Protein AF-A0A6N8L255-F1 (afdb_monomer_lite)

Foldseek 3Di:
DDDDPVVVLVVPDDPLLVVVLVVCVVVVWWKAQQVVRDIDHSVRCSVCVVPVADDDPVDGSSVRIDTGHVVVNVVVVVVVVVVVVVVVVVVVVCVVPPPPPPPDDD

Radius of gyration: 22.64 Å; chains: 1; bounding box: 61×28×69 Å

Secondary structure (DSSP, 8-state):
-PPPHHHHHHHHS-HHHHHHHHHHHHHT-EEEETTTTEEE-HHHHHHHHHHH---STT---GGGEEEE-HHHHHHHHHHHHHHHHHHHHHHHHHHHT---------

Structure (mmCIF, N/CA/C/O backbone):
data_AF-A0A6N8L255-F1
#
_entry.id   AF-A0A6N8L255-F1
#
loop_
_atom_site.group_PDB
_atom_site.id
_atom_site.type_symbol
_atom_site.label_atom_id
_atom_site.label_alt_id
_atom_site.label_comp_id
_atom_site.label_asym_id
_atom_site.label_entity_id
_atom_site.label_seq_id
_atom_site.pdbx_PDB_ins_code
_atom_site.Cartn_x
_atom_site.Cartn_y
_atom_site.Cartn_z
_atom_site.occupancy
_atom_site.B_iso_or_equiv
_atom_site.auth_seq_id
_atom_site.auth_comp_id
_atom_site.auth_asym_id
_atom_site.auth_atom_id
_atom_site.pdbx_PDB_model_num
ATOM 1 N N . MET A 1 1 ? 6.800 -11.283 -41.163 1.00 44.41 1 MET A N 1
ATOM 2 C CA . MET A 1 1 ? 7.114 -11.881 -39.847 1.00 44.41 1 MET A CA 1
ATOM 3 C C . MET A 1 1 ? 6.407 -11.064 -38.781 1.00 44.41 1 MET A C 1
ATOM 5 O O . MET A 1 1 ? 6.724 -9.890 -38.638 1.00 44.41 1 MET A O 1
ATOM 9 N N . SER A 1 2 ? 5.388 -11.626 -38.130 1.00 59.22 2 SER A N 1
ATOM 10 C CA . SER A 1 2 ? 4.649 -10.945 -37.062 1.00 59.22 2 SER A CA 1
ATOM 11 C C . SER A 1 2 ? 5.537 -10.828 -35.830 1.00 59.22 2 SER A C 1
ATOM 13 O O . SER A 1 2 ? 6.085 -11.825 -35.359 1.00 59.22 2 SER A O 1
ATOM 15 N N . VAL A 1 3 ? 5.702 -9.609 -35.330 1.00 55.69 3 VAL A N 1
ATOM 16 C CA . VAL A 1 3 ? 6.484 -9.347 -34.123 1.00 55.69 3 VAL A CA 1
ATOM 17 C C . VAL A 1 3 ? 5.793 -10.042 -32.936 1.00 55.69 3 VAL A C 1
ATOM 19 O O . VAL A 1 3 ? 4.573 -9.921 -32.811 1.00 55.69 3 VAL A O 1
ATOM 22 N N . PRO A 1 4 ? 6.516 -10.790 -32.084 1.00 58.78 4 PRO A N 1
ATOM 23 C CA . PRO A 1 4 ? 5.910 -11.473 -30.945 1.00 58.78 4 PRO A CA 1
ATOM 24 C C . PRO A 1 4 ? 5.231 -10.492 -29.978 1.00 58.78 4 PRO A C 1
ATOM 26 O O . PRO A 1 4 ? 5.800 -9.447 -29.671 1.00 58.78 4 PRO A O 1
ATOM 29 N N . ALA A 1 5 ? 4.062 -10.852 -29.437 1.00 58.59 5 ALA A N 1
ATOM 30 C CA . ALA A 1 5 ? 3.257 -9.982 -28.566 1.00 58.59 5 ALA A CA 1
ATOM 31 C C . ALA A 1 5 ? 4.014 -9.444 -27.330 1.00 58.59 5 ALA A C 1
ATOM 33 O O . ALA A 1 5 ? 3.758 -8.328 -26.879 1.00 58.59 5 ALA A O 1
ATOM 34 N N . TRP A 1 6 ? 4.993 -10.200 -26.817 1.00 54.50 6 TRP A N 1
ATOM 35 C CA . TRP A 1 6 ? 5.851 -9.777 -25.703 1.00 54.50 6 TRP A CA 1
ATOM 36 C C . TRP A 1 6 ? 6.806 -8.629 -26.075 1.00 54.50 6 TRP A C 1
ATOM 38 O O . TRP A 1 6 ? 7.157 -7.811 -25.228 1.00 54.50 6 TRP A O 1
ATOM 48 N N . VAL A 1 7 ? 7.197 -8.521 -27.348 1.00 54.09 7 VAL A N 1
ATOM 49 C CA . VAL A 1 7 ? 8.021 -7.416 -27.864 1.00 54.09 7 VAL A CA 1
ATOM 50 C C . VAL A 1 7 ? 7.172 -6.159 -28.070 1.00 54.09 7 VAL A C 1
ATOM 52 O O . VAL A 1 7 ? 7.669 -5.048 -27.892 1.00 54.09 7 VAL A O 1
ATOM 55 N N . THR A 1 8 ? 5.896 -6.315 -28.426 1.00 52.75 8 THR A N 1
ATOM 56 C CA . THR A 1 8 ? 4.975 -5.196 -28.679 1.00 52.75 8 THR A CA 1
ATOM 57 C C . THR A 1 8 ? 4.561 -4.500 -27.383 1.00 52.75 8 THR A C 1
ATOM 59 O O . THR A 1 8 ? 4.609 -3.276 -27.318 1.00 52.75 8 THR A O 1
ATOM 62 N N . ARG A 1 9 ? 4.283 -5.262 -26.313 1.00 52.97 9 ARG A N 1
ATOM 63 C CA . ARG A 1 9 ? 3.924 -4.711 -24.990 1.00 52.97 9 ARG A CA 1
ATOM 64 C C . ARG A 1 9 ? 5.029 -3.820 -24.406 1.00 52.97 9 ARG A C 1
ATOM 66 O O . ARG A 1 9 ? 4.759 -2.740 -23.897 1.00 52.97 9 ARG A O 1
ATOM 73 N N . ASN A 1 10 ? 6.289 -4.223 -24.578 1.00 52.44 10 ASN A N 1
ATOM 74 C CA . ASN A 1 10 ? 7.454 -3.447 -24.138 1.00 52.44 10 ASN A CA 1
ATOM 75 C C . ASN A 1 10 ? 7.669 -2.134 -24.911 1.00 52.44 10 ASN A C 1
ATOM 77 O O . ASN A 1 10 ? 8.403 -1.274 -24.429 1.00 52.44 10 ASN A O 1
ATOM 81 N N . LYS A 1 11 ? 7.070 -1.969 -26.100 1.00 54.25 11 LYS A N 1
ATOM 82 C CA . LYS A 1 11 ? 7.134 -0.715 -26.870 1.00 54.25 11 LYS A CA 1
ATOM 83 C C . LYS A 1 11 ? 6.070 0.302 -26.454 1.00 54.25 11 LYS A C 1
ATOM 85 O O . LYS A 1 11 ? 6.260 1.484 -26.720 1.00 54.25 11 LYS A O 1
ATOM 90 N N . GLU A 1 12 ? 4.986 -0.140 -25.820 1.00 68.50 12 GLU A N 1
ATOM 91 C CA . GLU A 1 12 ? 3.882 0.724 -25.382 1.00 68.50 12 GLU A CA 1
ATOM 92 C C . GLU A 1 12 ? 4.056 1.225 -23.944 1.00 68.50 12 GLU A C 1
ATOM 94 O O . GLU A 1 12 ? 3.516 2.274 -23.597 1.00 68.50 12 GLU A O 1
ATOM 99 N N . THR A 1 13 ? 4.837 0.526 -23.114 1.00 75.88 13 THR A N 1
ATOM 100 C CA . THR A 1 13 ? 5.070 0.934 -21.725 1.00 75.88 13 THR A CA 1
ATOM 101 C C . THR A 1 13 ? 5.926 2.208 -21.647 1.00 75.88 13 THR A C 1
ATOM 103 O O . THR A 1 13 ? 7.077 2.207 -22.097 1.00 75.88 13 THR A O 1
ATOM 106 N N . PRO A 1 14 ? 5.433 3.291 -21.015 1.00 84.19 14 PRO A N 1
ATOM 107 C CA . PRO A 1 14 ? 6.205 4.506 -20.776 1.00 84.19 14 PRO A CA 1
ATOM 108 C C . PRO A 1 14 ? 7.538 4.235 -20.067 1.00 84.19 14 PRO A C 1
ATOM 110 O O . PRO A 1 14 ? 7.611 3.454 -19.116 1.00 84.19 14 PRO A O 1
ATOM 113 N N . SER A 1 15 ? 8.594 4.950 -20.462 1.00 84.81 15 SER A N 1
ATOM 114 C CA . SER A 1 15 ? 9.951 4.780 -19.913 1.00 84.81 15 SER A CA 1
ATOM 115 C C . SER A 1 15 ? 10.022 4.921 -18.387 1.00 84.81 15 SER A C 1
ATOM 117 O O . SER A 1 15 ? 10.765 4.187 -17.738 1.00 84.81 15 SER A O 1
ATOM 119 N N . ASN A 1 16 ? 9.211 5.811 -17.810 1.00 86.62 16 ASN A N 1
ATOM 120 C CA . ASN A 1 16 ? 9.112 6.018 -16.362 1.00 86.62 16 ASN A CA 1
ATOM 121 C C . ASN A 1 16 ? 8.546 4.794 -15.623 1.00 86.62 16 ASN A C 1
ATOM 123 O O . ASN A 1 16 ? 8.944 4.498 -14.501 1.00 86.62 16 ASN A O 1
ATOM 127 N N . ILE A 1 17 ? 7.624 4.065 -16.250 1.00 88.00 17 ILE A N 1
ATOM 128 C CA . ILE A 1 17 ? 7.042 2.846 -15.682 1.00 88.00 17 ILE A CA 1
ATOM 129 C C . ILE A 1 17 ? 8.063 1.711 -15.762 1.00 88.00 17 ILE A C 1
ATOM 131 O O . ILE A 1 17 ? 8.283 1.001 -14.782 1.00 88.00 17 ILE A O 1
ATOM 135 N N . VAL A 1 18 ? 8.762 1.597 -16.895 1.00 89.12 18 VAL A N 1
ATOM 136 C CA . VAL A 1 18 ? 9.841 0.615 -17.067 1.00 89.12 18 VAL A CA 1
ATOM 137 C C . VAL A 1 18 ? 10.956 0.833 -16.043 1.00 89.12 18 VAL A C 1
ATOM 139 O O . VAL A 1 18 ? 11.454 -0.138 -15.470 1.00 89.12 18 VAL A O 1
ATOM 142 N N . SER A 1 19 ? 11.359 2.083 -15.795 1.00 90.50 19 SER A N 1
ATOM 143 C CA . SER A 1 19 ? 12.388 2.384 -14.797 1.00 90.50 19 SER A CA 1
ATOM 144 C C . SER A 1 19 ? 11.919 2.033 -13.387 1.00 90.50 19 SER A C 1
ATOM 146 O O . SER A 1 19 ? 12.649 1.346 -12.679 1.00 90.50 19 SER A O 1
ATOM 148 N N . LEU A 1 20 ? 10.685 2.390 -13.01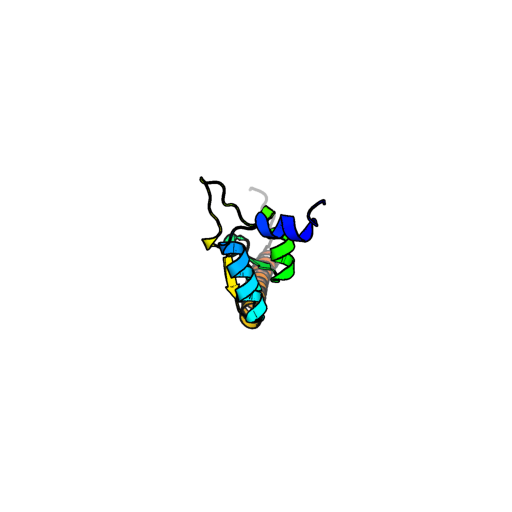4 1.00 91.81 20 LEU A N 1
ATOM 149 C CA . LEU A 1 20 ? 10.090 2.037 -11.722 1.00 91.81 20 LEU A CA 1
ATOM 150 C C . LEU A 1 20 ? 10.103 0.518 -11.478 1.00 91.81 20 LEU A C 1
ATOM 152 O O . LEU A 1 20 ? 10.590 0.069 -10.439 1.00 91.81 20 LEU A O 1
ATOM 156 N N . ILE A 1 21 ? 9.631 -0.271 -12.451 1.00 91.69 21 ILE A N 1
ATOM 157 C CA . ILE A 1 21 ? 9.587 -1.740 -12.362 1.00 91.69 21 ILE A CA 1
ATOM 158 C C . ILE A 1 21 ? 10.998 -2.313 -12.236 1.00 91.69 21 ILE A 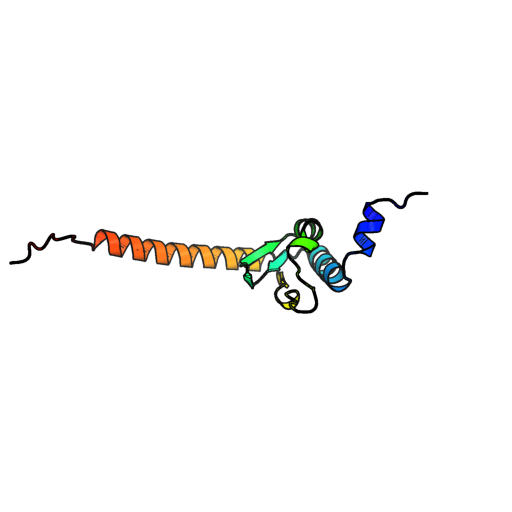C 1
ATOM 160 O O . ILE A 1 21 ? 11.261 -3.121 -11.347 1.00 91.69 21 ILE A O 1
ATOM 164 N N . LYS A 1 22 ? 11.935 -1.882 -13.090 1.00 92.31 22 LYS A N 1
ATOM 165 C CA . LYS A 1 22 ?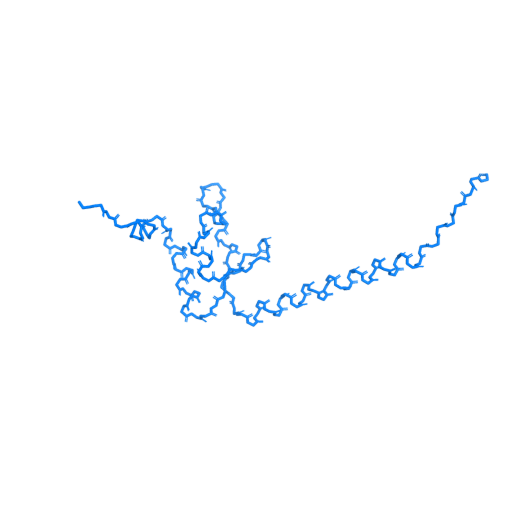 13.319 -2.378 -13.053 1.00 92.31 22 LYS A CA 1
ATOM 166 C C . LYS A 1 22 ? 14.003 -2.054 -11.731 1.00 92.31 22 LYS A C 1
ATOM 168 O O . LYS A 1 22 ? 14.638 -2.930 -11.150 1.00 92.31 22 LYS A O 1
ATOM 173 N N . THR A 1 23 ? 13.860 -0.828 -11.236 1.00 92.56 23 THR A N 1
ATOM 174 C CA . THR A 1 23 ? 14.443 -0.425 -9.953 1.00 92.56 23 THR A CA 1
ATOM 175 C C . THR A 1 23 ? 13.836 -1.215 -8.795 1.00 92.56 23 THR A C 1
ATOM 177 O O . THR A 1 23 ? 14.568 -1.599 -7.884 1.00 92.56 23 THR A O 1
ATOM 180 N N . ALA A 1 24 ? 12.535 -1.510 -8.828 1.00 92.31 24 ALA A N 1
ATOM 181 C CA . ALA A 1 24 ? 11.901 -2.350 -7.819 1.00 92.31 24 ALA A CA 1
ATOM 182 C C . ALA A 1 24 ? 12.407 -3.806 -7.878 1.00 92.31 24 ALA A C 1
ATOM 184 O O . ALA A 1 24 ? 12.796 -4.340 -6.841 1.00 92.31 24 ALA A O 1
ATOM 185 N N . LYS A 1 25 ? 12.516 -4.408 -9.075 1.00 92.69 25 LYS A N 1
ATOM 186 C CA . LYS A 1 25 ? 13.046 -5.775 -9.271 1.00 92.69 25 LYS A CA 1
ATOM 187 C C . LYS A 1 25 ? 14.485 -5.925 -8.779 1.00 92.69 25 LYS A C 1
ATOM 189 O O . LYS A 1 25 ? 14.773 -6.834 -8.010 1.00 92.69 25 LYS A O 1
ATOM 194 N N . VAL A 1 26 ? 15.380 -5.021 -9.187 1.00 92.44 26 VAL A N 1
ATOM 195 C CA . VAL A 1 26 ? 16.810 -5.084 -8.825 1.00 92.44 26 VAL A CA 1
ATOM 196 C C . VAL A 1 26 ? 17.014 -4.990 -7.313 1.00 92.44 26 VAL A C 1
ATOM 198 O O . VAL A 1 26 ? 17.870 -5.677 -6.765 1.00 92.44 26 VAL A O 1
ATOM 201 N N . ASN A 1 27 ? 16.217 -4.165 -6.634 1.00 89.56 27 ASN A N 1
ATOM 202 C CA . ASN A 1 27 ? 16.345 -3.952 -5.195 1.00 89.56 27 ASN A CA 1
ATOM 203 C C . ASN A 1 27 ? 15.500 -4.918 -4.346 1.00 89.56 27 ASN A C 1
ATOM 205 O O . ASN A 1 27 ? 15.528 -4.816 -3.122 1.00 89.56 27 ASN A O 1
ATOM 209 N N . GLY A 1 28 ? 14.722 -5.817 -4.962 1.00 90.50 28 GLY A N 1
ATOM 210 C CA . GLY A 1 28 ? 13.775 -6.675 -4.241 1.00 90.50 28 GLY A CA 1
ATOM 211 C C . GLY A 1 28 ? 12.701 -5.883 -3.480 1.00 90.50 28 GLY A C 1
ATOM 212 O O . GLY A 1 28 ? 12.285 -6.277 -2.391 1.00 90.50 28 GLY A O 1
ATOM 213 N N . CYS A 1 29 ? 12.291 -4.735 -4.019 1.00 94.62 29 CYS A N 1
ATOM 214 C CA . CYS A 1 29 ? 11.343 -3.813 -3.398 1.00 94.62 29 CYS A CA 1
ATOM 215 C C . CYS A 1 29 ? 9.937 -3.940 -3.993 1.00 94.62 29 CYS A C 1
ATOM 217 O O . CYS A 1 29 ? 9.745 -4.452 -5.094 1.00 94.62 29 CYS A O 1
ATOM 219 N N . TRP A 1 30 ? 8.948 -3.420 -3.268 1.00 94.19 30 TRP A N 1
ATOM 220 C CA . TRP A 1 30 ? 7.563 -3.323 -3.728 1.00 94.19 30 TRP A CA 1
ATOM 221 C C . TRP A 1 30 ? 7.250 -1.921 -4.242 1.00 94.19 30 TRP A C 1
ATOM 223 O O . TRP A 1 30 ? 7.917 -0.943 -3.889 1.00 94.19 30 TRP A O 1
ATOM 233 N N . ILE A 1 31 ? 6.207 -1.823 -5.061 1.00 94.94 31 ILE A N 1
ATOM 234 C CA . ILE A 1 31 ? 5.678 -0.564 -5.579 1.00 94.94 31 ILE A CA 1
ATOM 235 C C . ILE A 1 31 ? 4.432 -0.213 -4.766 1.00 94.94 31 ILE A C 1
ATOM 237 O O . ILE A 1 31 ? 3.432 -0.924 -4.786 1.00 94.94 31 ILE A O 1
ATOM 241 N N . PHE A 1 32 ? 4.497 0.884 -4.021 1.00 95.12 32 PHE A N 1
ATOM 242 C CA . PHE A 1 32 ? 3.417 1.379 -3.181 1.00 95.12 32 PHE A CA 1
ATOM 243 C C . PHE A 1 32 ? 2.648 2.495 -3.881 1.00 95.12 32 PHE A C 1
ATOM 245 O O . PHE A 1 32 ? 3.237 3.505 -4.259 1.00 95.12 32 PHE A O 1
ATOM 252 N N . HIS A 1 33 ? 1.332 2.336 -4.002 1.00 93.94 33 HIS A N 1
ATOM 253 C CA . HIS A 1 33 ? 0.414 3.368 -4.468 1.00 93.94 33 HIS A CA 1
ATOM 254 C C . HIS A 1 33 ? -0.209 4.085 -3.271 1.00 93.94 33 HIS A C 1
ATOM 256 O O . HIS A 1 33 ? -1.112 3.563 -2.615 1.00 93.94 33 HIS A O 1
ATOM 262 N N . GLU A 1 34 ? 0.268 5.298 -2.998 1.00 90.19 34 GLU A N 1
ATOM 263 C CA . GLU A 1 34 ? -0.047 6.036 -1.771 1.00 90.19 34 GLU A CA 1
ATOM 264 C C . GLU A 1 34 ? -1.534 6.365 -1.627 1.00 90.19 34 GLU A C 1
ATOM 266 O O . GLU A 1 34 ? -2.117 6.151 -0.564 1.00 90.19 34 GLU A O 1
ATOM 271 N N . ARG A 1 35 ? -2.172 6.813 -2.713 1.00 88.69 35 ARG A N 1
ATOM 272 C CA . ARG A 1 35 ? -3.583 7.216 -2.711 1.00 88.69 35 ARG A CA 1
ATOM 273 C C . ARG A 1 35 ? -4.533 6.069 -2.377 1.00 88.69 35 ARG A C 1
ATOM 275 O O . ARG A 1 35 ? -5.513 6.276 -1.670 1.00 88.69 35 ARG A O 1
ATOM 282 N N . HIS A 1 36 ? -4.253 4.875 -2.895 1.00 89.50 36 HIS A N 1
ATOM 283 C CA . HIS A 1 36 ? -5.094 3.695 -2.680 1.00 89.50 36 HIS A CA 1
ATOM 284 C C . HIS A 1 36 ? -4.602 2.807 -1.539 1.00 89.50 36 HIS A C 1
ATOM 286 O O . HIS A 1 36 ? -5.261 1.815 -1.237 1.00 89.50 36 HIS A O 1
ATOM 292 N N . GLN A 1 37 ? -3.469 3.148 -0.918 1.00 89.94 37 GLN A N 1
ATOM 293 C CA . GLN A 1 37 ? -2.838 2.355 0.134 1.00 89.94 37 GLN A CA 1
ATOM 294 C C . GLN A 1 37 ? -2.613 0.892 -0.288 1.00 89.94 37 GLN A C 1
ATOM 296 O O . GLN A 1 37 ? -2.828 -0.038 0.486 1.00 89.94 37 GLN A O 1
ATOM 301 N N . ARG A 1 38 ? -2.184 0.683 -1.540 1.00 91.81 38 ARG A N 1
ATOM 302 C CA . ARG A 1 38 ? -1.961 -0.650 -2.121 1.00 91.81 38 ARG A CA 1
ATOM 303 C C . ARG A 1 38 ? -0.499 -0.884 -2.438 1.00 91.81 38 ARG A C 1
ATOM 305 O O . ARG A 1 38 ? 0.198 0.027 -2.876 1.00 91.81 38 ARG A O 1
ATOM 312 N N . PHE A 1 39 ? -0.068 -2.121 -2.252 1.00 93.19 39 PHE A N 1
ATOM 313 C CA . PHE A 1 39 ? 1.247 -2.587 -2.658 1.00 93.19 39 PHE A CA 1
ATOM 314 C C . PHE A 1 39 ? 1.106 -3.502 -3.864 1.00 93.19 39 PHE A C 1
ATOM 316 O O . PHE A 1 39 ? 0.156 -4.277 -3.940 1.00 93.19 39 PHE A O 1
ATOM 323 N N . TYR A 1 40 ? 2.068 -3.401 -4.768 1.00 93.38 40 TYR A N 1
ATOM 324 C CA . TYR A 1 40 ? 2.218 -4.274 -5.914 1.00 93.38 40 TYR A CA 1
ATOM 325 C C . TYR A 1 40 ? 3.627 -4.849 -5.893 1.00 93.38 40 TYR A C 1
ATOM 327 O O . TYR A 1 40 ? 4.607 -4.125 -5.665 1.00 93.38 40 TYR A O 1
ATOM 335 N N . THR A 1 41 ? 3.740 -6.141 -6.164 1.00 92.88 41 THR A N 1
ATOM 336 C CA . THR A 1 41 ? 5.012 -6.704 -6.612 1.00 92.88 41 THR A CA 1
ATOM 337 C C . THR A 1 41 ? 5.385 -6.107 -7.974 1.00 92.88 41 THR A C 1
ATOM 339 O O . THR A 1 41 ? 4.510 -5.626 -8.707 1.00 92.88 41 THR A O 1
ATOM 342 N N . PRO A 1 42 ? 6.676 -6.087 -8.342 1.00 92.62 42 PRO A N 1
ATOM 343 C CA . PRO A 1 42 ? 7.074 -5.607 -9.659 1.00 92.62 42 PRO A CA 1
ATOM 344 C C . PRO A 1 42 ? 6.381 -6.351 -10.810 1.00 92.62 42 PRO A C 1
ATOM 346 O O . PRO A 1 42 ? 6.070 -5.732 -11.823 1.00 92.62 42 PRO A O 1
ATOM 349 N N . GLU A 1 43 ? 6.120 -7.648 -10.646 1.00 91.62 43 GLU A N 1
ATOM 350 C CA . GLU A 1 43 ? 5.417 -8.504 -11.605 1.00 91.62 43 GLU A CA 1
ATOM 351 C C . GLU A 1 43 ? 3.932 -8.126 -11.712 1.00 91.62 43 GLU A C 1
ATOM 353 O O . GLU A 1 43 ? 3.444 -7.858 -12.808 1.00 91.62 43 GLU A O 1
ATOM 358 N N . GLU A 1 44 ? 3.225 -7.999 -10.583 1.00 91.31 44 GLU A N 1
ATOM 359 C CA . GLU A 1 44 ? 1.816 -7.570 -10.571 1.00 91.31 44 GLU A CA 1
ATOM 360 C C . GLU A 1 44 ? 1.633 -6.169 -11.162 1.00 91.31 44 GLU A C 1
ATOM 362 O O . GLU A 1 44 ? 0.621 -5.886 -11.812 1.00 91.31 44 GLU A O 1
ATOM 367 N N . PHE A 1 45 ? 2.597 -5.278 -10.923 1.00 91.88 45 PHE A N 1
ATOM 368 C CA . PHE A 1 45 ? 2.568 -3.930 -11.472 1.00 91.88 45 PHE A CA 1
ATOM 369 C C . PHE A 1 45 ? 2.818 -3.932 -12.981 1.00 91.88 45 PHE A C 1
ATOM 371 O O . PHE A 1 45 ? 2.132 -3.225 -13.709 1.00 91.88 45 PHE A O 1
ATOM 378 N N . G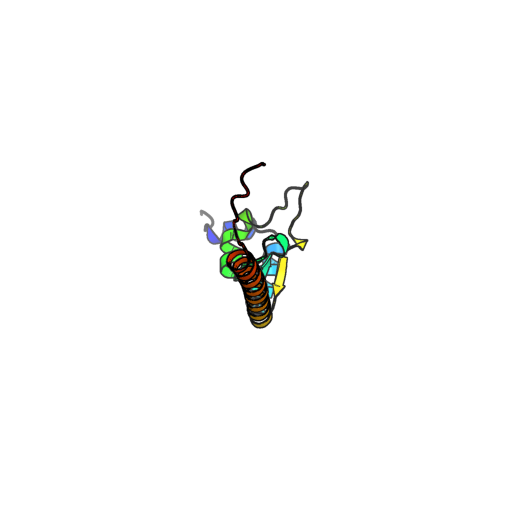LU A 1 46 ? 3.754 -4.747 -13.472 1.00 89.88 46 GLU A N 1
ATOM 379 C CA . GLU A 1 46 ? 4.019 -4.909 -14.907 1.00 89.88 46 GLU A CA 1
ATOM 380 C C . GLU A 1 46 ? 2.800 -5.442 -15.674 1.00 89.88 46 GLU A C 1
ATOM 382 O O . GLU A 1 46 ? 2.571 -5.062 -16.821 1.00 89.88 46 GLU A O 1
ATOM 387 N N . GLU A 1 47 ? 1.975 -6.272 -15.040 1.00 89.19 47 GLU A N 1
ATOM 388 C CA . GLU A 1 47 ? 0.756 -6.796 -15.657 1.00 89.19 47 GLU A CA 1
ATOM 389 C C . GLU A 1 47 ? -0.413 -5.803 -15.683 1.00 89.19 47 GLU A C 1
ATOM 391 O O . GLU A 1 47 ? -1.276 -5.925 -16.557 1.00 89.19 47 GLU A O 1
ATOM 396 N N . ASN A 1 48 ? -0.449 -4.847 -14.746 1.00 88.69 48 ASN A N 1
ATOM 397 C CA . ASN A 1 48 ? -1.609 -3.982 -14.496 1.00 88.69 48 ASN A CA 1
ATOM 398 C C . ASN A 1 48 ? -1.321 -2.474 -14.601 1.00 88.69 48 ASN A C 1
ATOM 400 O O . ASN A 1 48 ? -2.199 -1.669 -14.276 1.00 88.69 48 ASN A O 1
ATOM 404 N N . TRP A 1 49 ? -0.113 -2.059 -14.998 1.00 88.12 49 TRP A N 1
ATOM 405 C CA . TRP A 1 49 ? 0.286 -0.645 -14.988 1.00 88.12 49 TRP A CA 1
ATOM 406 C C . TRP A 1 49 ? -0.668 0.247 -15.789 1.00 88.12 49 TRP A C 1
ATOM 408 O O . TRP A 1 49 ? -0.919 1.377 -15.384 1.00 88.12 49 TRP A O 1
ATOM 418 N N . ASP A 1 50 ? -1.232 -0.269 -16.879 1.00 85.94 50 ASP A N 1
ATOM 419 C CA . ASP A 1 50 ? -2.170 0.401 -17.784 1.00 85.94 50 ASP A CA 1
ATOM 420 C C . ASP A 1 50 ? -3.494 0.777 -17.102 1.00 85.94 50 ASP A C 1
ATOM 422 O O . ASP A 1 50 ? -4.124 1.773 -17.448 1.00 85.94 50 ASP A O 1
ATOM 426 N N . LYS A 1 51 ? -3.909 0.001 -16.098 1.00 85.81 51 LYS A N 1
ATOM 427 C CA . LYS A 1 51 ? -5.136 0.242 -15.323 1.00 85.81 51 LYS A CA 1
ATOM 428 C C . LYS A 1 51 ? -4.907 1.147 -14.121 1.00 85.81 51 LYS A C 1
ATOM 430 O O . LYS A 1 51 ? -5.840 1.797 -13.650 1.00 85.81 51 LYS A O 1
ATOM 435 N N . VAL A 1 52 ? -3.693 1.129 -13.572 1.00 85.88 52 VAL A N 1
ATOM 436 C CA . VAL A 1 52 ? -3.376 1.773 -12.290 1.00 85.88 52 VAL A CA 1
ATOM 437 C C . VAL A 1 52 ? -2.713 3.138 -12.504 1.00 85.88 52 VAL A C 1
ATOM 439 O O . VAL A 1 52 ? -2.974 4.075 -11.744 1.00 85.88 52 VAL A O 1
ATOM 442 N N . VAL A 1 53 ? -1.898 3.286 -13.551 1.00 85.25 53 VAL A N 1
ATOM 443 C CA . VAL A 1 53 ? -1.251 4.549 -13.915 1.00 85.25 53 VAL A CA 1
ATOM 444 C C . VAL A 1 53 ? -2.123 5.300 -14.915 1.00 85.25 53 VAL A C 1
ATOM 446 O O . VAL A 1 53 ? -2.378 4.839 -16.020 1.00 85.25 53 VAL A O 1
ATOM 449 N N . GLN A 1 54 ? -2.551 6.495 -14.529 1.00 82.75 54 GLN A N 1
ATOM 450 C CA . GLN A 1 54 ? -3.252 7.438 -15.389 1.00 82.75 54 GLN A CA 1
ATOM 451 C C . GLN A 1 54 ? -2.258 8.512 -15.821 1.00 82.75 54 GLN A C 1
ATOM 453 O O . GLN A 1 54 ? -1.685 9.205 -14.975 1.00 82.75 54 GLN A O 1
ATOM 458 N N . SER A 1 55 ? -2.037 8.631 -17.131 1.00 72.12 55 SER A N 1
ATOM 459 C CA . SER A 1 55 ? -1.133 9.625 -17.722 1.00 72.12 55 SER A CA 1
ATOM 460 C C . SER A 1 55 ? -1.749 10.398 -18.891 1.00 72.12 55 SER A C 1
ATOM 462 O O . SER A 1 55 ? -1.013 11.007 -19.667 1.00 72.12 55 SER A O 1
ATOM 464 N N . ASP A 1 56 ? -3.076 10.396 -19.031 1.00 69.50 56 ASP A N 1
ATOM 465 C CA . ASP A 1 56 ? -3.756 11.264 -19.994 1.00 69.50 56 ASP A CA 1
ATOM 466 C C . ASP A 1 56 ? -3.655 12.708 -19.512 1.00 69.50 56 ASP A C 1
ATOM 468 O O . ASP A 1 56 ? -3.999 12.994 -18.369 1.00 69.50 56 ASP A O 1
ATOM 472 N N . GLY A 1 57 ? -3.185 13.619 -20.372 1.00 63.41 57 GLY A N 1
ATOM 473 C CA . GLY A 1 57 ? -2.612 14.941 -20.048 1.00 63.41 57 GLY A CA 1
ATOM 474 C C . GLY A 1 57 ? -3.391 15.917 -19.143 1.00 63.41 57 GLY A C 1
ATOM 475 O O . GLY A 1 57 ? -2.907 17.019 -18.906 1.00 63.41 57 GLY A O 1
ATOM 476 N N . LYS A 1 58 ? -4.558 15.545 -18.608 1.00 67.81 58 LYS A N 1
ATOM 477 C CA . LYS A 1 58 ? -5.259 16.238 -17.515 1.00 67.81 58 LYS A CA 1
ATOM 478 C C . LYS A 1 58 ? -4.940 15.685 -16.118 1.00 67.81 58 LYS A C 1
ATOM 480 O O . LYS A 1 58 ? -5.043 16.434 -15.152 1.00 67.81 58 LYS A O 1
ATOM 485 N N . VAL A 1 59 ? -4.573 14.408 -15.985 1.00 70.62 59 VAL A N 1
ATOM 486 C CA . VAL A 1 59 ? -4.319 13.738 -14.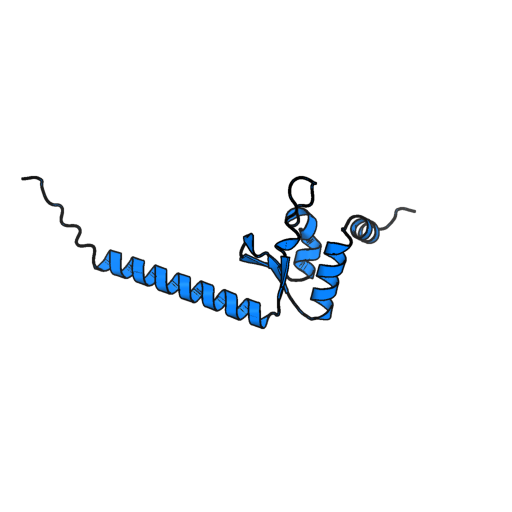699 1.00 70.62 59 VAL A CA 1
ATOM 487 C C . VAL A 1 59 ? -3.091 12.843 -14.834 1.00 70.62 59 VAL A C 1
ATOM 489 O O . VAL A 1 59 ? -3.083 11.903 -15.620 1.00 70.62 59 VAL A O 1
ATOM 492 N N . ASN A 1 60 ? -2.054 13.132 -14.048 1.00 81.56 60 ASN A N 1
ATOM 493 C CA . ASN A 1 60 ? -0.869 12.288 -13.936 1.00 81.56 60 ASN A CA 1
ATOM 494 C C . ASN A 1 60 ? -0.704 11.836 -12.483 1.00 81.56 60 ASN A C 1
ATOM 496 O O . ASN A 1 60 ? -0.296 12.628 -11.630 1.00 81.56 60 ASN A O 1
ATOM 500 N N . ASN A 1 61 ? -1.013 10.567 -12.212 1.00 86.88 61 ASN A N 1
ATOM 501 C CA . ASN A 1 61 ? -0.888 9.981 -10.876 1.00 86.88 61 ASN A CA 1
ATOM 502 C C . ASN A 1 61 ? 0.462 9.276 -10.646 1.00 86.88 61 ASN A C 1
ATOM 504 O O . ASN A 1 61 ? 0.667 8.686 -9.590 1.00 86.88 61 ASN A O 1
ATOM 508 N N . PHE A 1 62 ? 1.419 9.363 -11.579 1.00 87.19 62 PHE A N 1
ATOM 509 C CA . PHE A 1 62 ? 2.701 8.658 -11.469 1.00 87.19 62 PHE A CA 1
ATOM 510 C C . PHE A 1 62 ? 3.495 9.044 -10.205 1.00 87.19 62 PHE A C 1
ATOM 512 O O . PHE A 1 62 ? 4.200 8.225 -9.623 1.00 87.19 62 PHE A O 1
ATOM 519 N N . LYS A 1 63 ? 3.341 10.287 -9.728 1.00 87.50 63 LYS A N 1
ATOM 520 C CA . LYS A 1 63 ? 3.983 10.771 -8.491 1.00 87.50 63 LYS A CA 1
ATOM 521 C C . LYS A 1 63 ? 3.472 10.081 -7.218 1.00 87.50 63 LYS A C 1
ATOM 523 O O . LYS A 1 63 ? 4.108 10.204 -6.176 1.00 87.50 63 LYS A O 1
ATOM 528 N N . GLU A 1 64 ? 2.340 9.384 -7.291 1.00 90.44 64 GLU A N 1
ATOM 529 C CA . GLU A 1 64 ? 1.743 8.656 -6.167 1.00 90.44 64 GLU A CA 1
ATOM 530 C C . GLU A 1 64 ? 2.375 7.267 -5.958 1.00 90.44 64 GLU A C 1
ATOM 532 O O . GLU A 1 64 ? 2.073 6.609 -4.959 1.00 90.44 64 GLU A O 1
ATOM 537 N N . PHE A 1 65 ? 3.233 6.811 -6.882 1.00 92.44 65 PHE A N 1
ATOM 538 C CA . PHE A 1 65 ? 3.919 5.524 -6.783 1.00 92.44 65 PHE A CA 1
ATOM 539 C C . PHE A 1 65 ? 5.302 5.686 -6.157 1.00 92.44 65 PHE A C 1
ATOM 541 O O . PHE A 1 65 ? 6.123 6.488 -6.604 1.00 92.44 65 PHE A O 1
ATOM 548 N N . LYS A 1 66 ? 5.573 4.897 -5.117 1.00 93.12 66 LYS A N 1
ATOM 549 C CA . LYS A 1 66 ? 6.831 4.913 -4.364 1.00 93.12 66 LYS A CA 1
ATOM 550 C C . LYS A 1 66 ? 7.427 3.516 -4.309 1.00 93.12 66 LYS A C 1
ATOM 552 O O . LYS A 1 66 ? 6.712 2.544 -4.097 1.00 93.12 66 LYS A O 1
ATOM 557 N N . ILE A 1 67 ? 8.744 3.415 -4.445 1.00 93.69 67 ILE A N 1
ATOM 558 C CA . ILE A 1 67 ? 9.456 2.161 -4.184 1.00 93.69 67 ILE A CA 1
ATOM 559 C C . ILE A 1 67 ? 9.647 2.041 -2.677 1.00 93.69 67 ILE A C 1
ATOM 561 O O . ILE A 1 67 ? 10.182 2.949 -2.040 1.00 93.69 67 ILE A O 1
ATOM 565 N N . VAL A 1 68 ? 9.214 0.923 -2.107 1.00 93.31 68 VAL A N 1
ATOM 566 C CA . VAL A 1 68 ? 9.298 0.669 -0.671 1.00 93.31 68 VAL A CA 1
ATOM 567 C C . VAL A 1 68 ? 9.940 -0.681 -0.394 1.00 93.31 68 VAL A C 1
ATOM 569 O O . VAL A 1 68 ? 9.724 -1.659 -1.108 1.00 93.31 68 VAL A O 1
ATOM 572 N N . ASN A 1 69 ? 10.724 -0.742 0.679 1.00 92.94 69 ASN A N 1
ATOM 573 C CA . ASN A 1 69 ? 11.273 -2.001 1.167 1.00 92.94 69 ASN A CA 1
ATOM 574 C C . ASN A 1 69 ? 10.127 -2.891 1.706 1.00 92.94 69 ASN A C 1
ATOM 576 O O . ASN A 1 69 ? 9.248 -2.366 2.401 1.00 92.94 69 ASN A O 1
ATOM 580 N N . PRO A 1 70 ? 10.135 -4.215 1.472 1.00 89.56 70 PRO A N 1
ATOM 581 C CA . PRO A 1 70 ? 9.110 -5.120 1.996 1.00 89.56 70 PRO A CA 1
ATOM 582 C C . PRO A 1 70 ? 8.899 -5.006 3.514 1.00 89.56 70 PRO A C 1
ATOM 584 O O . PRO A 1 70 ? 7.765 -4.993 3.985 1.00 89.56 70 PRO A O 1
ATOM 587 N N . MET A 1 71 ? 9.964 -4.808 4.298 1.00 91.50 71 MET A N 1
ATOM 588 C CA . MET A 1 71 ? 9.847 -4.612 5.749 1.00 91.50 71 MET A CA 1
ATOM 589 C C . MET A 1 71 ? 9.095 -3.330 6.114 1.00 91.50 71 MET A C 1
ATOM 591 O O . MET A 1 71 ? 8.385 -3.292 7.120 1.00 91.50 71 MET A O 1
ATOM 595 N N . TYR A 1 72 ? 9.232 -2.276 5.307 1.00 91.44 72 TYR A N 1
ATOM 596 C CA . TYR A 1 72 ? 8.450 -1.056 5.485 1.00 91.44 72 TYR A CA 1
ATOM 597 C C . TYR A 1 72 ? 6.968 -1.310 5.193 1.00 91.44 72 TYR A C 1
ATOM 599 O O . TYR A 1 72 ? 6.123 -0.892 5.982 1.00 91.44 72 TYR A O 1
ATOM 607 N N . ALA A 1 73 ? 6.659 -2.044 4.119 1.00 89.81 73 ALA A N 1
ATOM 608 C CA . ALA A 1 73 ? 5.287 -2.414 3.776 1.00 89.81 73 ALA A CA 1
ATOM 609 C C . ALA A 1 73 ? 4.619 -3.214 4.906 1.00 89.81 73 ALA A C 1
ATOM 611 O O . ALA A 1 73 ? 3.538 -2.851 5.363 1.00 89.81 73 ALA A O 1
ATOM 612 N N . VAL A 1 74 ? 5.309 -4.228 5.443 1.00 90.81 74 VAL A N 1
ATOM 613 C CA . VAL A 1 74 ? 4.813 -5.035 6.570 1.00 90.81 74 VAL A CA 1
ATOM 614 C C . VAL A 1 74 ? 4.548 -4.170 7.806 1.00 90.81 74 VAL A C 1
ATOM 616 O O . VAL A 1 74 ? 3.486 -4.279 8.418 1.00 90.81 74 VAL A O 1
ATOM 619 N N . ARG A 1 75 ? 5.473 -3.268 8.162 1.00 93.56 75 ARG A N 1
ATOM 620 C CA . ARG A 1 75 ? 5.287 -2.342 9.295 1.00 93.56 75 ARG A CA 1
ATOM 621 C C . ARG A 1 75 ? 4.099 -1.405 9.088 1.00 93.56 75 ARG A C 1
ATOM 623 O O . ARG A 1 75 ? 3.372 -1.130 10.041 1.00 93.56 75 ARG A O 1
ATOM 630 N N . LEU A 1 76 ? 3.900 -0.912 7.867 1.00 92.81 76 LEU A N 1
ATOM 631 C CA . LEU A 1 76 ? 2.788 -0.021 7.552 1.00 92.81 76 LEU A CA 1
ATOM 632 C C . LEU A 1 76 ? 1.445 -0.753 7.666 1.00 92.81 76 LEU A C 1
ATOM 634 O O . LEU A 1 76 ? 0.536 -0.247 8.320 1.00 92.81 76 LEU A O 1
ATOM 638 N N . CYS A 1 77 ? 1.356 -1.973 7.130 1.00 90.38 77 CYS A N 1
ATOM 639 C CA . CYS A 1 77 ? 0.181 -2.830 7.277 1.00 90.38 77 CYS A CA 1
ATOM 640 C C . CYS A 1 77 ? -0.126 -3.131 8.748 1.00 90.38 77 CYS A C 1
ATOM 642 O O . CYS A 1 77 ? -1.269 -2.987 9.176 1.00 90.38 77 CYS A O 1
ATOM 644 N N . ALA A 1 78 ? 0.890 -3.482 9.545 1.00 93.19 78 ALA A N 1
ATOM 645 C CA . ALA A 1 78 ? 0.719 -3.726 10.977 1.00 93.19 78 ALA A CA 1
ATOM 646 C C . ALA A 1 78 ? 0.155 -2.493 11.701 1.00 93.19 78 ALA A C 1
ATOM 648 O O . ALA A 1 78 ? -0.771 -2.610 12.501 1.00 93.19 78 ALA A O 1
ATOM 649 N N . ARG A 1 79 ? 0.650 -1.295 11.364 1.00 94.38 79 ARG A N 1
ATOM 650 C CA . ARG A 1 79 ? 0.132 -0.033 11.908 1.00 94.38 79 ARG A CA 1
ATOM 651 C C . ARG A 1 79 ? -1.326 0.214 11.518 1.00 94.38 79 ARG A C 1
ATOM 653 O O . ARG A 1 79 ? -2.096 0.696 12.343 1.00 94.38 79 ARG A O 1
ATOM 660 N N . TRP A 1 80 ? -1.720 -0.086 10.282 1.00 92.88 80 TRP A N 1
ATOM 661 C CA . TRP A 1 80 ? -3.116 0.059 9.860 1.00 92.88 80 TRP A CA 1
ATOM 662 C C . TRP A 1 80 ? -4.049 -0.887 10.610 1.00 92.88 80 TRP A C 1
ATOM 664 O O . TRP A 1 80 ? -5.124 -0.461 11.028 1.00 92.88 80 TRP A O 1
ATOM 674 N N . VAL A 1 81 ? -3.623 -2.134 10.827 1.00 94.19 81 VAL A N 1
ATOM 675 C CA . VAL A 1 81 ? -4.381 -3.111 11.620 1.00 94.19 81 VAL A CA 1
ATOM 676 C C . VAL A 1 81 ? -4.521 -2.644 13.066 1.00 94.19 81 VAL A C 1
ATOM 678 O O . VAL A 1 81 ? -5.616 -2.701 13.614 1.00 94.19 81 VAL A O 1
ATOM 681 N N . ASP A 1 82 ? -3.456 -2.119 13.670 1.00 96.12 82 ASP A N 1
ATOM 682 C CA . ASP A 1 82 ? -3.511 -1.587 15.035 1.00 96.12 82 ASP A CA 1
ATOM 683 C C . ASP A 1 82 ? -4.511 -0.422 15.162 1.00 96.12 82 ASP A C 1
ATOM 685 O O . ASP A 1 82 ? -5.384 -0.433 16.029 1.00 96.12 82 ASP A O 1
ATOM 689 N N . ILE A 1 83 ? -4.479 0.536 14.227 1.00 94.62 83 ILE A N 1
ATOM 690 C CA . ILE A 1 83 ? -5.445 1.648 14.186 1.00 94.62 83 ILE A CA 1
ATOM 691 C C . ILE A 1 83 ? -6.881 1.132 14.000 1.00 94.62 83 ILE A C 1
ATOM 693 O O . ILE A 1 83 ? -7.812 1.639 14.630 1.00 94.62 83 ILE A O 1
ATOM 697 N N . ALA A 1 84 ? -7.082 0.139 13.131 1.00 94.44 84 ALA A N 1
ATOM 698 C CA . ALA A 1 84 ? -8.395 -0.463 12.913 1.00 94.44 84 ALA A CA 1
ATOM 699 C C . ALA A 1 84 ? -8.912 -1.157 14.183 1.00 94.44 84 ALA A C 1
ATOM 701 O O . ALA A 1 84 ? -10.061 -0.941 14.569 1.00 94.44 84 ALA A O 1
ATOM 702 N N . ASN A 1 85 ? -8.048 -1.902 14.874 1.00 96.12 85 ASN A N 1
ATOM 703 C CA . ASN A 1 85 ? -8.370 -2.559 16.137 1.00 96.12 85 ASN A CA 1
ATOM 704 C C . ASN A 1 85 ? -8.738 -1.544 17.221 1.00 96.12 85 ASN A C 1
ATOM 706 O O . ASN A 1 85 ? -9.745 -1.721 17.902 1.00 96.12 85 ASN A O 1
ATOM 710 N N . GLN A 1 86 ? -7.975 -0.456 17.358 1.00 95.75 86 GLN A N 1
ATOM 711 C CA . GLN A 1 86 ? -8.278 0.614 18.315 1.00 95.75 86 GLN A CA 1
ATOM 712 C C . GLN A 1 86 ? -9.670 1.204 18.067 1.00 95.75 86 GLN A C 1
ATOM 714 O O . GLN A 1 86 ? -10.486 1.276 18.986 1.00 95.75 86 GLN A O 1
ATOM 719 N N . ARG A 1 87 ? -9.990 1.531 16.809 1.00 93.44 87 ARG A N 1
ATOM 720 C CA . ARG A 1 87 ? -11.321 2.034 16.430 1.00 93.44 87 ARG A CA 1
ATOM 721 C C . ARG A 1 87 ? -12.427 1.016 16.689 1.00 93.44 87 ARG A C 1
ATOM 723 O O . ARG A 1 87 ? -13.503 1.388 17.146 1.00 93.44 87 ARG A O 1
ATOM 730 N N . GLN A 1 88 ? -12.182 -0.262 16.417 1.00 94.06 88 GLN A N 1
ATOM 731 C CA . GLN A 1 88 ? -13.154 -1.317 16.689 1.00 94.06 88 GLN A CA 1
ATOM 732 C C . GLN A 1 88 ? -13.434 -1.443 18.191 1.00 94.06 88 GLN A C 1
ATOM 734 O O . GLN A 1 88 ? -14.594 -1.515 18.589 1.00 94.06 88 GLN A O 1
ATOM 739 N N . GLN A 1 89 ? -12.398 -1.395 19.028 1.00 93.88 89 GLN A N 1
ATOM 740 C CA . GLN A 1 89 ? -12.544 -1.404 20.484 1.00 93.88 89 GLN A CA 1
ATOM 741 C C . GLN A 1 89 ? -13.307 -0.174 20.995 1.00 93.88 89 GLN A C 1
ATOM 743 O O . GLN A 1 89 ? -14.138 -0.296 21.890 1.00 93.88 89 GLN A O 1
ATOM 748 N N . GLU A 1 90 ? -13.094 1.010 20.412 1.00 92.12 90 GLU A N 1
ATOM 749 C CA . GLU A 1 90 ? -13.899 2.198 20.728 1.00 92.12 90 GLU A CA 1
ATOM 750 C C . GLU A 1 90 ? -15.384 2.008 20.393 1.00 92.12 90 GLU A C 1
ATOM 752 O O . GLU A 1 90 ? -16.249 2.407 21.173 1.00 92.12 90 GLU A O 1
ATOM 757 N N . VAL A 1 91 ? -15.694 1.401 19.244 1.00 90.81 91 VAL A N 1
ATOM 758 C CA . VAL A 1 91 ? -17.078 1.102 18.845 1.00 90.81 91 VAL A CA 1
ATOM 759 C C . VAL A 1 91 ? -17.716 0.090 19.797 1.00 90.81 91 VAL A C 1
ATOM 761 O O . VAL A 1 91 ? -18.847 0.308 20.225 1.00 90.81 91 VAL A O 1
ATOM 764 N N . LEU A 1 92 ? -16.993 -0.967 20.179 1.00 90.31 92 LEU A N 1
ATOM 765 C CA . LEU A 1 92 ? -17.473 -1.958 21.147 1.00 90.31 92 LEU A CA 1
ATOM 766 C C . LEU A 1 92 ? -17.769 -1.319 22.507 1.00 90.31 92 LEU A C 1
ATOM 768 O O . LEU A 1 92 ? -18.863 -1.495 23.030 1.00 90.31 92 LEU A O 1
ATOM 772 N N . LYS A 1 93 ? -16.866 -0.476 23.022 1.00 89.56 93 LYS A N 1
ATOM 773 C CA . LYS A 1 93 ? -17.097 0.274 24.268 1.00 89.56 93 LYS A CA 1
ATOM 774 C C . LYS A 1 93 ? -18.327 1.177 24.190 1.00 89.56 93 LYS A C 1
ATOM 776 O O . LYS A 1 93 ? -19.082 1.274 25.153 1.00 89.56 93 LYS A O 1
ATOM 781 N N . LYS A 1 94 ? -18.541 1.850 23.051 1.00 85.19 94 LYS A N 1
ATOM 782 C CA . LYS A 1 94 ? -19.745 2.67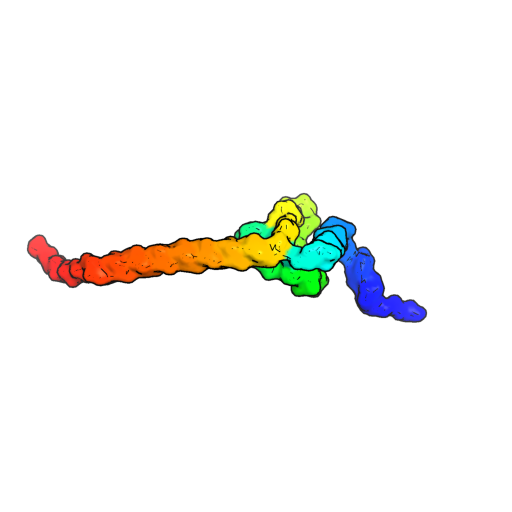1 22.835 1.00 85.19 94 LYS A CA 1
ATOM 783 C C . LYS A 1 94 ? -21.015 1.828 22.836 1.00 85.19 94 LYS A C 1
ATOM 785 O O . LYS A 1 94 ? -22.025 2.314 23.326 1.00 85.19 94 LYS A O 1
ATOM 790 N N . LEU A 1 95 ? -20.964 0.611 22.298 1.00 82.75 95 LEU A N 1
ATOM 791 C CA . LEU A 1 95 ? -22.087 -0.323 22.276 1.00 82.75 95 LEU A CA 1
ATOM 792 C C . LEU A 1 95 ? -22.391 -0.885 23.672 1.00 82.75 95 LEU A C 1
ATOM 794 O O . LEU A 1 95 ? -23.545 -0.880 24.081 1.00 82.75 95 LEU A O 1
ATOM 798 N N . GLU A 1 96 ? -21.371 -1.295 24.427 1.00 83.12 96 GLU A N 1
ATOM 799 C CA . GLU A 1 96 ? -21.513 -1.775 25.812 1.00 83.12 96 GLU A CA 1
ATOM 800 C C . GLU A 1 96 ? -22.033 -0.684 26.759 1.00 83.12 96 GLU A C 1
ATOM 802 O O . GLU A 1 96 ? -22.830 -0.960 27.651 1.00 83.12 96 GLU A O 1
ATOM 807 N N . GLY A 1 97 ? -21.616 0.568 26.550 1.00 70.88 97 GLY A N 1
ATOM 808 C CA . GLY A 1 97 ? -22.115 1.724 27.296 1.00 70.88 97 GLY A CA 1
ATOM 809 C C . GLY A 1 97 ? -23.464 2.265 26.807 1.00 70.88 97 GLY A C 1
ATOM 810 O O . GLY A 1 97 ? -23.982 3.217 27.396 1.00 70.88 97 GLY A O 1
ATOM 811 N N . TYR A 1 98 ? -24.037 1.711 25.733 1.00 64.50 98 TYR A N 1
ATOM 812 C CA . TYR A 1 98 ? -25.302 2.179 25.172 1.00 64.50 98 TYR A CA 1
ATOM 813 C C . TYR A 1 98 ? -26.489 1.621 25.970 1.00 64.50 98 TYR A C 1
ATOM 815 O O . TYR A 1 98 ? -27.145 0.662 25.568 1.00 64.50 98 TYR A O 1
ATOM 823 N N . ASN A 1 99 ? -26.810 2.256 27.099 1.00 62.59 99 ASN A N 1
ATOM 824 C CA . ASN A 1 99 ? -28.089 2.045 27.776 1.00 62.59 99 ASN A CA 1
ATOM 825 C C . ASN A 1 99 ? -29.201 2.718 26.961 1.00 62.59 99 ASN A C 1
ATOM 827 O O . ASN A 1 99 ? -29.497 3.902 27.130 1.00 62.59 99 ASN A O 1
ATOM 831 N N . GLY A 1 100 ? -29.803 1.959 26.045 1.00 65.06 100 GLY A N 1
ATOM 832 C CA . GLY A 1 100 ? -30.996 2.351 25.301 1.00 65.06 100 GLY A CA 1
ATOM 833 C C . GLY A 1 100 ? -32.223 2.421 26.209 1.00 65.06 100 GLY A C 1
ATOM 834 O O . GLY A 1 100 ? -33.113 1.581 26.120 1.00 65.06 100 GLY A O 1
ATOM 835 N N . GLU A 1 101 ? -32.290 3.411 27.096 1.00 61.75 101 GLU A N 1
ATOM 836 C CA . GLU A 1 101 ? -33.537 3.718 27.789 1.00 61.75 101 GLU A CA 1
ATOM 837 C C . GLU A 1 101 ? -34.511 4.344 26.788 1.00 61.75 101 GLU A C 1
ATOM 839 O O . GLU A 1 101 ? -34.350 5.490 26.358 1.00 61.75 101 GLU A O 1
ATOM 844 N N . PHE A 1 102 ? -35.560 3.598 26.434 1.00 56.75 102 PHE A N 1
ATOM 845 C CA . PHE A 1 102 ? -36.753 4.161 25.809 1.00 56.75 102 PHE A CA 1
ATOM 846 C C . PHE A 1 102 ? -37.414 5.119 26.805 1.00 56.75 102 PHE A C 1
ATOM 848 O O . PHE A 1 102 ? -38.324 4.752 27.549 1.00 56.75 102 PHE A O 1
ATOM 855 N N . LYS A 1 103 ? -36.957 6.372 26.836 1.00 59.19 103 LYS A N 1
ATOM 856 C CA . LYS A 1 103 ? -37.662 7.424 27.562 1.00 59.19 103 LYS A CA 1
ATOM 857 C C . LYS A 1 103 ? -38.979 7.684 26.846 1.00 59.19 103 LYS A C 1
ATOM 859 O O . LYS A 1 103 ? -39.020 8.300 25.781 1.00 59.19 103 LYS A O 1
ATOM 864 N N . LYS A 1 104 ? -40.070 7.196 27.437 1.00 55.66 104 LYS A N 1
ATOM 865 C CA . LYS A 1 104 ? -41.420 7.624 27.074 1.00 55.66 104 LYS A CA 1
ATOM 866 C C . LYS A 1 104 ? -41.472 9.135 27.315 1.00 55.66 104 LYS A C 1
ATOM 868 O O . LYS A 1 104 ? -41.183 9.576 28.424 1.00 55.66 104 LYS A O 1
ATOM 873 N N . LYS A 1 105 ? -41.768 9.919 26.272 1.00 53.81 105 LYS A N 1
ATOM 874 C CA . LYS A 1 105 ? -42.043 11.357 26.404 1.00 53.81 105 LYS A CA 1
ATOM 875 C C . LYS A 1 105 ? -43.163 11.516 27.440 1.00 53.81 105 LYS A C 1
ATOM 877 O O . LYS A 1 105 ? -44.266 11.029 27.189 1.00 53.81 105 LYS A O 1
ATOM 882 N N . ALA A 1 106 ? -42.832 12.094 28.592 1.00 54.66 106 ALA A N 1
ATOM 883 C CA . ALA A 1 106 ? -43.807 12.612 29.545 1.00 54.66 106 ALA A CA 1
ATOM 884 C C . ALA A 1 106 ? -44.330 13.960 29.043 1.00 54.66 106 ALA A C 1
ATOM 886 O O . ALA A 1 106 ? -43.527 14.691 28.412 1.00 54.66 106 ALA A O 1
#

Sequence (106 aa):
MSVPAWVTRNKETPSNIVSLIKTAKVNGCWIFHERHQRFYTPEEFEENWDKVVQSDGKVNNFKEFKIVNPMYAVRLCARWVDIANQRQQEVLKKLEGYNGEFKKKA

pLDDT: mean 82.7, std 14.22, range [44.41, 96.12]

Organism: NCBI:txid1796905